Protein AF-Q0HXY9-F1 (afdb_monomer)

Nearest PDB structures (foldseek):
  1y0z-assembly1_B  TM=7.389E-01  e=2.060E+00  Arabidopsis thaliana
  4r4e-assembly1_A  TM=5.356E-01  e=1.388E+00  Bacillus subtilis subsp. subtilis str. 168
  3gpv-assembly1_A  TM=4.974E-01  e=1.929E+00  [Bacillus thuringiensis] serovar konkukian
  2xfv-assembly1_B  TM=4.595E-01  e=1.067E+00  Saccharomyces cerevisiae
  5d90-assembly2_C  TM=5.314E-01  e=7.673E+00  Haemophilus influenzae Rd KW20

pLDDT: mean 77.07, std 16.25, range [39.03, 92.69]

Mean predicted aligned error: 11.54 Å

Sequence (75 aa):
MATILNEMLTEQQLIELTGYTKASAQIKQLKLQGIHYHLRSDGKPVVTWTAVNYPFTHRAVANDNVPNFGAISNG

InterPro domains:
  IPR025319 Domain of unknown function DUF4224 [PF13986] (9-51)

Radius of gyration: 18.51 Å; Cα contacts (8 Å, |Δi|>4): 68; chains: 1; bounding box: 30×68×29 Å

Foldseek 3Di:
DDPPQFDKDDLVSLCVVQVDNDQVSSVVSCVVVLFDWDADPVRHTIHTNCSVVCSPPPPPPPCPPPPPPVPDDDD

Secondary structure (DSSP, 8-state):
----TTPBPPHHHHHHHHS-SSHHHHHHHHHHTT---EE-TTS-EE-BHHHHH-TTTT----------TT-----

Solvent-accessible surface area (backbone atoms only — not comparable to full-atom values): 4792 Å² total; per-residue (Å²): 131,86,80,67,55,78,48,65,54,49,75,68,56,46,24,70,75,55,74,34,89,49,47,72,56,32,51,52,44,33,56,74,70,48,33,58,68,46,75,46,100,88,62,40,72,44,38,33,53,45,28,68,77,45,40,66,78,75,60,68,72,78,73,77,80,64,78,74,82,80,81,78,86,89,134

Structure (mmCIF, N/CA/C/O backbone):
data_AF-Q0HXY9-F1
#
_entry.id   AF-Q0HXY9-F1
#
loop_
_atom_site.group_PDB
_atom_site.id
_atom_site.type_symbol
_atom_site.label_atom_id
_atom_site.label_alt_id
_atom_site.label_comp_id
_atom_site.label_asym_id
_atom_site.label_entity_id
_atom_site.label_seq_id
_atom_site.pdbx_PDB_ins_code
_atom_site.Cartn_x
_atom_site.Cartn_y
_atom_site.Cartn_z
_atom_site.occupancy
_atom_site.B_iso_or_equiv
_atom_site.auth_seq_id
_atom_site.auth_comp_id
_atom_site.auth_asym_id
_atom_site.auth_atom_id
_atom_site.pdbx_PDB_model_num
ATOM 1 N N . MET A 1 1 ? 10.209 18.242 -17.866 1.00 40.53 1 MET A N 1
ATOM 2 C CA . MET A 1 1 ? 9.995 18.108 -16.411 1.00 40.53 1 MET A CA 1
ATOM 3 C C . MET A 1 1 ? 10.226 16.654 -16.058 1.00 40.53 1 MET A C 1
ATOM 5 O O . MET A 1 1 ? 9.560 15.813 -16.642 1.00 40.53 1 MET A O 1
ATOM 9 N N . ALA A 1 2 ? 11.247 16.352 -15.253 1.00 39.03 2 ALA A N 1
ATOM 10 C CA . ALA A 1 2 ? 11.624 14.975 -14.943 1.00 39.03 2 ALA A CA 1
ATOM 11 C C . ALA A 1 2 ? 10.523 14.318 -14.100 1.00 39.03 2 ALA A C 1
ATOM 13 O O . ALA A 1 2 ? 10.265 14.735 -12.974 1.00 39.03 2 ALA A O 1
ATOM 14 N N . THR A 1 3 ?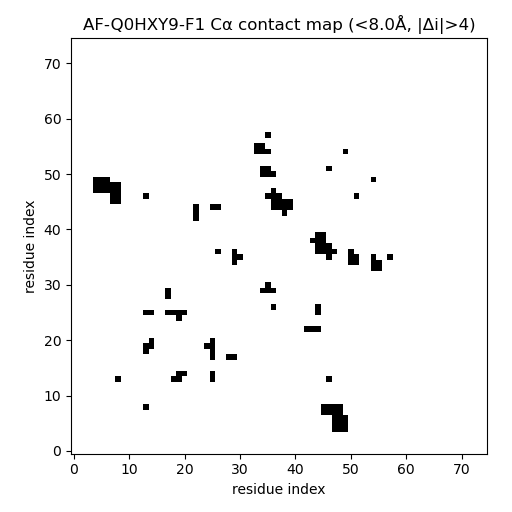 9.847 13.330 -14.676 1.00 44.19 3 THR A N 1
ATOM 15 C CA . THR A 1 3 ? 8.792 12.550 -14.032 1.00 44.19 3 THR A CA 1
ATOM 16 C C . THR A 1 3 ? 9.428 11.707 -12.931 1.00 44.19 3 THR A C 1
ATOM 18 O O . THR A 1 3 ? 10.015 10.658 -13.191 1.00 44.19 3 THR A O 1
ATOM 21 N N . ILE A 1 4 ? 9.366 12.184 -11.691 1.00 52.50 4 ILE A N 1
ATOM 22 C CA . ILE A 1 4 ? 9.791 11.428 -10.513 1.00 52.50 4 ILE A CA 1
ATOM 23 C C . ILE A 1 4 ? 8.775 10.310 -10.243 1.00 52.50 4 ILE A C 1
ATOM 25 O O . ILE A 1 4 ? 7.900 10.416 -9.396 1.00 52.50 4 ILE A O 1
ATOM 29 N N . LEU A 1 5 ? 8.887 9.198 -10.973 1.00 57.19 5 LEU A N 1
ATOM 30 C CA . LEU A 1 5 ? 8.007 8.027 -10.833 1.00 57.19 5 LEU A CA 1
ATOM 31 C C . LEU A 1 5 ? 8.098 7.341 -9.447 1.00 57.19 5 LEU A C 1
ATOM 33 O O . LEU A 1 5 ? 7.342 6.415 -9.161 1.00 57.19 5 LEU A O 1
ATOM 37 N N . ASN A 1 6 ? 8.967 7.819 -8.555 1.00 64.06 6 ASN A N 1
ATOM 38 C CA . ASN A 1 6 ? 9.167 7.297 -7.203 1.00 64.06 6 ASN A CA 1
ATOM 39 C C . ASN A 1 6 ? 8.408 8.057 -6.103 1.00 64.06 6 ASN A C 1
ATOM 41 O O . ASN A 1 6 ? 8.691 7.857 -4.922 1.00 64.06 6 ASN A O 1
ATOM 45 N N . GLU A 1 7 ? 7.452 8.914 -6.458 1.00 83.12 7 GLU A N 1
ATOM 46 C CA . GLU A 1 7 ? 6.639 9.614 -5.466 1.00 83.12 7 GLU A CA 1
ATOM 47 C C . GLU A 1 7 ? 5.781 8.616 -4.661 1.00 83.12 7 GLU A C 1
ATOM 49 O O . GLU A 1 7 ? 5.025 7.807 -5.216 1.00 83.12 7 GLU A O 1
ATOM 54 N N . MET A 1 8 ? 5.955 8.638 -3.335 1.00 87.19 8 MET A N 1
ATOM 55 C CA . MET A 1 8 ? 5.110 7.902 -2.397 1.00 87.19 8 MET A CA 1
ATOM 56 C C . MET A 1 8 ? 3.721 8.531 -2.383 1.00 87.19 8 MET A C 1
ATOM 58 O O . MET A 1 8 ? 3.597 9.745 -2.241 1.00 87.19 8 MET A O 1
ATOM 62 N N . LEU A 1 9 ? 2.685 7.701 -2.486 1.00 87.69 9 LEU A N 1
ATOM 63 C CA . LEU A 1 9 ? 1.312 8.161 -2.356 1.00 87.69 9 LEU A CA 1
ATOM 64 C C . LEU A 1 9 ? 1.093 8.701 -0.945 1.00 87.69 9 LEU A C 1
ATOM 66 O O . LEU A 1 9 ? 1.437 8.069 0.059 1.00 87.69 9 LEU A O 1
ATOM 70 N N . THR A 1 10 ? 0.466 9.867 -0.888 1.00 88.38 10 THR A N 1
ATOM 71 C CA . THR A 1 10 ? -0.079 10.424 0.347 1.00 88.38 10 THR A CA 1
ATOM 72 C C . THR A 1 10 ? -1.295 9.621 0.814 1.00 88.38 10 THR A C 1
ATOM 74 O O . THR A 1 10 ? -1.903 8.865 0.056 1.00 88.38 10 THR A O 1
ATOM 77 N N . GLU A 1 11 ? -1.695 9.809 2.073 1.00 86.88 11 GLU A N 1
ATOM 78 C CA . GLU A 1 11 ? -2.877 9.140 2.632 1.00 86.88 11 GLU A CA 1
ATOM 79 C C . GLU A 1 11 ? -4.151 9.442 1.827 1.00 86.88 11 GLU A C 1
ATOM 81 O O . GLU A 1 11 ? -4.935 8.533 1.567 1.00 86.88 11 GLU A O 1
ATOM 86 N N . GLN A 1 12 ? -4.326 10.686 1.366 1.00 88.50 12 GLN A N 1
ATOM 87 C CA . GLN A 1 12 ? -5.475 11.078 0.543 1.00 88.50 12 GLN A CA 1
ATOM 88 C C . GLN A 1 12 ? -5.486 10.354 -0.807 1.00 88.50 12 GLN A C 1
ATOM 90 O O . GLN A 1 12 ? -6.495 9.751 -1.159 1.00 88.50 12 GLN A O 1
ATOM 95 N N . GLN A 1 13 ? -4.354 10.319 -1.514 1.00 90.00 13 GLN A N 1
ATOM 96 C CA . GLN A 1 13 ? -4.235 9.590 -2.784 1.00 90.00 13 GLN A CA 1
ATOM 97 C C . GLN A 1 13 ? -4.481 8.088 -2.606 1.00 90.00 13 GLN A C 1
ATOM 99 O O . 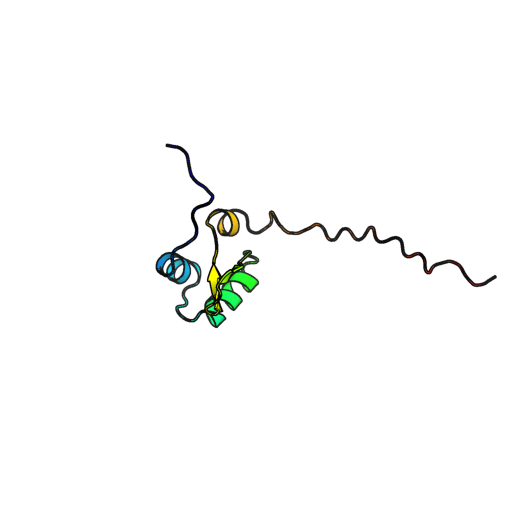GLN A 1 13 ? -5.064 7.439 -3.471 1.00 90.00 13 GLN A O 1
ATOM 104 N N . LEU A 1 14 ? -4.073 7.518 -1.469 1.00 88.88 14 LEU A N 1
ATOM 105 C CA . LEU A 1 14 ? -4.327 6.113 -1.173 1.00 88.88 14 LEU A CA 1
ATOM 106 C C . LEU A 1 14 ? -5.817 5.834 -0.920 1.00 88.88 14 LEU A C 1
ATOM 108 O O . LEU A 1 14 ? -6.324 4.784 -1.320 1.00 88.88 14 LEU A O 1
ATOM 112 N N . ILE A 1 15 ? -6.527 6.772 -0.289 1.00 91.81 15 ILE A N 1
ATOM 113 C CA . ILE A 1 15 ? -7.984 6.706 -0.119 1.00 91.81 15 ILE A CA 1
ATOM 114 C C . ILE A 1 15 ? -8.679 6.809 -1.476 1.00 91.81 15 ILE A C 1
ATOM 116 O O . ILE A 1 15 ? -9.568 6.008 -1.739 1.00 91.81 15 ILE A O 1
ATOM 120 N N . GLU A 1 16 ? -8.264 7.726 -2.347 1.00 91.38 16 GLU A N 1
ATOM 121 C CA . GLU A 1 16 ? -8.829 7.857 -3.698 1.00 91.38 16 GLU A CA 1
ATOM 122 C C . GLU A 1 16 ? -8.593 6.600 -4.544 1.00 91.38 16 GLU A C 1
ATOM 124 O O . GLU A 1 16 ? -9.506 6.125 -5.216 1.00 91.38 16 GLU A O 1
ATOM 129 N N . LEU A 1 17 ? -7.398 6.008 -4.454 1.00 88.00 17 LEU A N 1
ATOM 130 C CA . LEU A 1 17 ? -7.043 4.794 -5.189 1.00 88.00 17 LEU A CA 1
ATOM 131 C C . LEU A 1 17 ? -7.816 3.560 -4.703 1.00 88.00 17 LEU A C 1
ATOM 133 O O . LEU A 1 17 ? -8.218 2.712 -5.497 1.00 88.00 17 LEU A O 1
ATOM 137 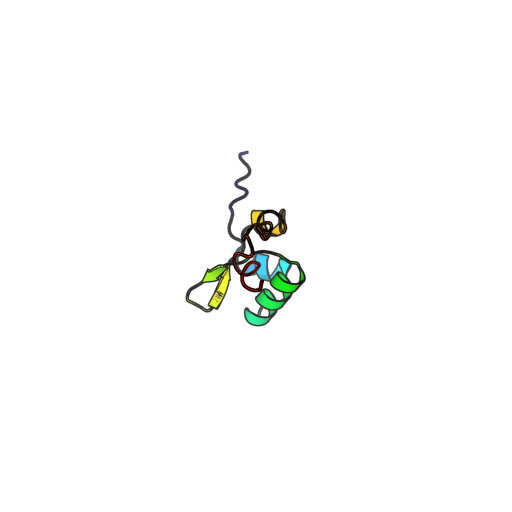N N . THR A 1 18 ? -7.970 3.412 -3.387 1.00 90.81 18 THR A N 1
ATOM 138 C CA . THR A 1 18 ? -8.558 2.202 -2.790 1.00 90.81 18 THR A CA 1
ATOM 139 C C . THR A 1 18 ? -10.052 2.327 -2.505 1.00 90.81 18 THR A C 1
ATOM 141 O O . THR A 1 18 ? -10.720 1.307 -2.366 1.00 90.81 18 THR A O 1
ATOM 144 N N . GLY A 1 19 ? -10.570 3.549 -2.382 1.00 92.69 19 GLY A N 1
ATOM 145 C CA . GLY A 1 19 ? -11.916 3.857 -1.898 1.00 92.69 19 GLY A CA 1
ATOM 146 C C . GLY A 1 19 ? -12.095 3.709 -0.381 1.00 92.69 19 GLY A C 1
ATOM 147 O O . GLY A 1 19 ? -13.216 3.823 0.113 1.00 92.69 19 GLY A O 1
ATOM 148 N N . TYR A 1 20 ? -11.026 3.438 0.378 1.00 92.25 20 TYR A N 1
ATOM 149 C CA . TYR A 1 20 ? -11.119 3.115 1.803 1.00 92.25 20 TYR A CA 1
ATOM 150 C C . TYR A 1 20 ? -10.230 4.003 2.668 1.00 92.25 20 TYR A C 1
ATOM 152 O O . TYR A 1 20 ? -9.080 4.268 2.339 1.00 92.25 20 TYR A O 1
ATOM 160 N N . THR A 1 21 ? -10.740 4.379 3.843 1.00 90.00 21 THR A N 1
ATOM 161 C CA . THR A 1 21 ? -9.992 5.107 4.886 1.00 90.00 21 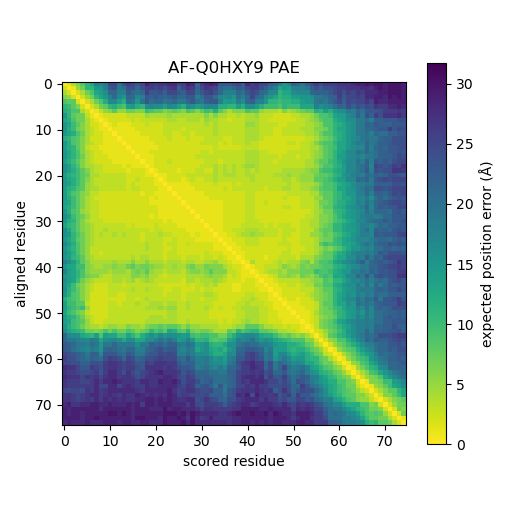THR A CA 1
ATOM 162 C C . THR A 1 21 ? -9.300 4.183 5.884 1.00 90.00 21 THR A C 1
ATOM 164 O O . THR A 1 21 ? -8.298 4.547 6.492 1.00 90.00 21 THR A O 1
ATOM 167 N N . LYS A 1 22 ? -9.816 2.962 6.072 1.00 92.06 22 LYS A N 1
ATOM 168 C CA . LYS A 1 22 ? -9.234 1.986 7.002 1.00 92.06 22 LYS A CA 1
ATOM 169 C C . LYS A 1 22 ? -8.026 1.291 6.376 1.00 92.06 22 LYS A C 1
ATOM 171 O O . LYS A 1 22 ? -8.175 0.616 5.362 1.00 92.06 22 LYS A O 1
ATOM 176 N N . ALA A 1 23 ? -6.879 1.335 7.057 1.00 89.25 23 ALA A N 1
ATOM 177 C CA . ALA A 1 23 ? -5.632 0.698 6.617 1.00 89.25 23 ALA A CA 1
ATOM 178 C C . ALA A 1 23 ? -5.789 -0.795 6.270 1.00 89.25 23 ALA A C 1
ATOM 180 O O . ALA A 1 23 ? -5.297 -1.258 5.245 1.00 89.25 23 ALA A O 1
ATOM 181 N N . SER A 1 24 ? -6.538 -1.556 7.072 1.00 90.75 24 SER A N 1
ATOM 182 C CA . SER A 1 24 ? -6.799 -2.977 6.801 1.00 90.75 24 SER A CA 1
ATOM 183 C C . SER A 1 24 ? -7.596 -3.208 5.510 1.00 90.75 24 SER A C 1
ATOM 185 O O . SER A 1 24 ? -7.320 -4.157 4.775 1.00 90.75 24 SER A O 1
ATOM 187 N N . ALA A 1 25 ? -8.555 -2.329 5.206 1.00 92.62 25 ALA A N 1
ATOM 188 C CA . ALA A 1 25 ? -9.334 -2.380 3.972 1.00 92.62 25 ALA A CA 1
ATOM 189 C C . ALA A 1 25 ? -8.491 -1.954 2.760 1.00 92.62 25 ALA A C 1
ATOM 191 O O . ALA A 1 25 ? -8.530 -2.627 1.732 1.00 92.62 25 ALA A O 1
ATOM 192 N N . GLN A 1 26 ? -7.658 -0.920 2.915 1.00 92.19 26 GLN A N 1
ATOM 193 C CA . GLN A 1 26 ? -6.690 -0.495 1.899 1.00 92.19 26 GLN A CA 1
ATOM 194 C C . GLN A 1 26 ? -5.738 -1.639 1.531 1.00 92.19 26 GLN A C 1
ATOM 196 O O . GLN A 1 26 ? -5.599 -1.970 0.359 1.00 92.19 26 GLN A O 1
ATOM 201 N N . ILE A 1 27 ? -5.155 -2.318 2.525 1.00 91.12 27 ILE A N 1
ATOM 202 C CA . ILE A 1 27 ? -4.278 -3.480 2.313 1.00 91.12 27 ILE A CA 1
ATOM 203 C C . ILE A 1 27 ? -5.004 -4.595 1.555 1.00 91.12 27 ILE A C 1
ATOM 205 O O . ILE A 1 27 ? -4.445 -5.182 0.628 1.00 91.12 27 ILE A O 1
ATOM 209 N N . LYS A 1 28 ? -6.252 -4.902 1.931 1.00 92.44 28 LYS A N 1
ATOM 210 C CA . LYS A 1 28 ? -7.046 -5.933 1.250 1.00 92.44 28 LYS A CA 1
ATOM 211 C C . LYS A 1 28 ? -7.289 -5.569 -0.217 1.00 92.44 28 LYS A C 1
ATOM 213 O O . LYS A 1 28 ? -7.145 -6.435 -1.077 1.00 92.44 28 LYS A O 1
ATOM 218 N N . GLN A 1 29 ? -7.603 -4.305 -0.495 1.00 91.81 29 GLN A N 1
ATOM 219 C CA . GLN A 1 29 ? -7.801 -3.809 -1.854 1.00 91.81 29 GLN A CA 1
ATOM 220 C C . GLN A 1 29 ? -6.503 -3.865 -2.669 1.00 91.81 29 GLN A C 1
ATOM 222 O O . GLN A 1 29 ? -6.512 -4.377 -3.784 1.00 91.81 29 GLN A O 1
ATOM 227 N N . LEU A 1 30 ? -5.378 -3.418 -2.105 1.00 90.00 30 LEU A N 1
ATOM 228 C CA . LEU A 1 30 ? -4.068 -3.465 -2.765 1.00 90.00 30 LEU A CA 1
ATOM 229 C C . LEU A 1 30 ? -3.662 -4.906 -3.105 1.00 90.00 30 LEU A C 1
ATOM 231 O O . LEU A 1 30 ? -3.239 -5.171 -4.227 1.00 90.00 30 LEU A O 1
ATOM 235 N N . LYS A 1 31 ? -3.889 -5.858 -2.188 1.00 88.88 31 LYS A N 1
ATOM 236 C CA . LYS A 1 31 ? -3.685 -7.294 -2.448 1.00 88.88 31 LYS A CA 1
ATOM 237 C C . LYS A 1 31 ? -4.574 -7.819 -3.572 1.00 88.88 31 LYS A C 1
ATOM 239 O O . LYS A 1 31 ? -4.088 -8.565 -4.414 1.00 88.88 31 LYS A O 1
ATOM 244 N N . LEU A 1 32 ? -5.854 -7.440 -3.586 1.00 88.44 32 LEU A N 1
ATOM 245 C CA . LEU A 1 32 ? -6.800 -7.854 -4.627 1.00 88.44 32 LEU A CA 1
ATOM 246 C C . LEU A 1 32 ? -6.374 -7.348 -6.013 1.00 88.44 32 LEU A C 1
ATOM 248 O O . LEU A 1 32 ? -6.490 -8.075 -6.992 1.00 88.44 32 LEU A O 1
ATOM 252 N N . GLN A 1 33 ? -5.853 -6.122 -6.075 1.00 86.44 33 GLN A N 1
ATOM 253 C CA . GLN A 1 33 ? -5.331 -5.503 -7.297 1.00 86.44 33 GLN A CA 1
ATOM 254 C C . GLN A 1 33 ? -3.919 -5.994 -7.668 1.00 86.44 33 GLN A C 1
ATOM 256 O O . GLN A 1 33 ? -3.412 -5.657 -8.734 1.00 86.44 33 GLN A O 1
ATOM 261 N N . GLY A 1 34 ? -3.260 -6.773 -6.801 1.00 86.19 34 GLY A N 1
ATOM 262 C CA . GLY A 1 34 ? -1.879 -7.215 -7.000 1.00 86.19 34 GLY A CA 1
ATOM 263 C C . GLY A 1 34 ? -0.844 -6.088 -6.911 1.00 86.19 34 GLY A C 1
ATOM 264 O O . GLY A 1 34 ? 0.263 -6.248 -7.416 1.00 86.19 34 GLY A O 1
ATOM 265 N N . ILE A 1 35 ? -1.186 -4.960 -6.284 1.00 88.69 35 ILE A N 1
ATOM 266 C CA . ILE A 1 35 ? -0.290 -3.813 -6.105 1.00 88.69 35 ILE A CA 1
ATOM 267 C C . ILE A 1 35 ? 0.612 -4.062 -4.897 1.00 88.69 35 ILE A C 1
ATOM 269 O O . ILE A 1 35 ? 0.148 -4.393 -3.801 1.00 88.69 35 ILE A O 1
ATOM 273 N N . HIS A 1 36 ? 1.915 -3.863 -5.086 1.00 85.25 36 HIS A N 1
ATOM 274 C CA . HIS A 1 36 ? 2.890 -3.991 -4.012 1.00 85.25 36 HIS A CA 1
ATOM 275 C C . HIS A 1 36 ? 2.808 -2.812 -3.032 1.00 85.25 36 HIS A C 1
ATOM 277 O O . HIS A 1 36 ? 2.645 -1.659 -3.433 1.00 85.25 36 HIS A O 1
ATOM 283 N N . TYR A 1 37 ? 2.952 -3.099 -1.740 1.00 90.12 37 TYR A N 1
ATOM 284 C CA . TYR A 1 37 ? 2.907 -2.100 -0.678 1.00 90.12 37 TYR A CA 1
ATOM 285 C C . TYR A 1 37 ? 3.886 -2.459 0.442 1.00 90.12 37 TYR A C 1
ATOM 287 O O . TYR A 1 37 ? 4.172 -3.632 0.688 1.00 90.12 37 TYR A O 1
ATOM 295 N N . HIS A 1 38 ? 4.366 -1.444 1.152 1.00 89.00 38 HIS A N 1
ATOM 296 C CA . HIS A 1 38 ? 5.140 -1.595 2.383 1.00 89.00 38 HIS A CA 1
ATOM 297 C C . HIS A 1 38 ? 4.292 -1.201 3.590 1.00 89.00 38 HIS A C 1
ATOM 299 O O . HIS A 1 38 ? 3.354 -0.423 3.459 1.00 89.00 38 HIS A O 1
ATOM 305 N N . LEU A 1 39 ? 4.600 -1.727 4.773 1.00 89.56 39 LEU A N 1
ATOM 306 C CA . LEU A 1 39 ? 3.949 -1.301 6.012 1.00 89.56 39 LEU A CA 1
ATOM 307 C C . LEU A 1 39 ? 4.848 -0.312 6.743 1.00 89.56 39 LEU A C 1
ATOM 309 O O . LEU A 1 39 ? 6.031 -0.582 6.955 1.00 89.56 39 LEU A O 1
ATOM 313 N N . ARG A 1 40 ? 4.280 0.825 7.142 1.00 86.12 40 ARG A N 1
ATOM 314 C CA . ARG A 1 40 ? 4.931 1.763 8.057 1.00 86.12 40 ARG A CA 1
AT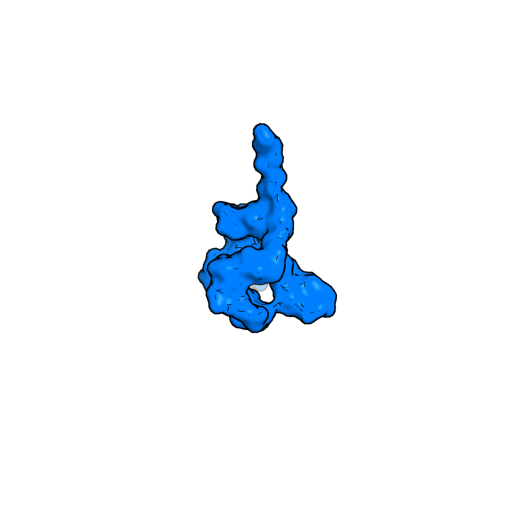OM 315 C C . ARG A 1 40 ? 4.802 1.257 9.500 1.00 86.12 40 ARG A C 1
ATOM 317 O O . ARG A 1 40 ? 3.973 0.399 9.799 1.00 86.12 40 ARG A O 1
ATOM 324 N N . SER A 1 41 ? 5.620 1.790 10.405 1.00 86.69 41 SER A N 1
ATOM 325 C CA . SER A 1 41 ? 5.625 1.442 11.834 1.00 86.69 41 SER A CA 1
ATOM 326 C C . SER A 1 41 ? 4.276 1.627 12.545 1.00 86.69 41 SER A C 1
ATOM 328 O O . SER A 1 41 ? 4.047 1.007 13.576 1.00 86.69 41 SER A O 1
ATOM 330 N N . ASP A 1 42 ? 3.373 2.439 11.996 1.00 83.00 42 ASP A N 1
ATOM 331 C CA . ASP A 1 42 ? 2.011 2.654 12.499 1.00 83.00 42 ASP A CA 1
ATOM 332 C C . ASP A 1 42 ? 0.969 1.681 11.912 1.00 83.00 42 ASP A C 1
ATOM 334 O O . ASP A 1 42 ? -0.220 1.792 12.206 1.00 83.00 42 ASP A O 1
ATOM 338 N N . GLY A 1 43 ? 1.387 0.748 11.052 1.00 84.56 43 GLY A N 1
ATOM 339 C CA . GLY A 1 43 ? 0.510 -0.233 10.414 1.00 84.56 43 GLY A CA 1
ATOM 340 C C . GLY A 1 43 ? -0.234 0.274 9.175 1.00 84.56 43 GLY A C 1
ATOM 341 O O . GLY A 1 43 ? -1.069 -0.460 8.639 1.00 84.56 43 GLY A O 1
ATOM 342 N N . LYS A 1 44 ? 0.054 1.489 8.687 1.00 87.50 44 LYS A N 1
ATOM 343 C CA . LYS A 1 44 ? -0.517 1.988 7.428 1.00 87.50 44 LYS A CA 1
ATOM 344 C C . LYS A 1 44 ? 0.280 1.494 6.209 1.00 87.50 44 LYS A C 1
ATOM 346 O O . LYS A 1 44 ? 1.514 1.446 6.264 1.00 87.50 44 LYS A O 1
ATOM 351 N N . PRO A 1 45 ? -0.397 1.132 5.104 1.00 89.62 45 PRO A N 1
ATOM 352 C CA . PRO A 1 45 ? 0.266 0.811 3.845 1.00 89.62 45 PRO A CA 1
ATOM 353 C C . PRO A 1 45 ? 0.899 2.056 3.203 1.00 89.62 45 PRO A C 1
ATOM 355 O O . PRO A 1 45 ? 0.279 3.112 3.118 1.00 89.62 45 PRO A O 1
ATOM 358 N N . VAL A 1 46 ? 2.125 1.903 2.714 1.00 89.94 46 VAL A N 1
ATOM 359 C CA . VAL A 1 46 ? 2.876 2.878 1.921 1.00 89.94 46 VAL A CA 1
ATOM 360 C C . VAL A 1 46 ? 3.033 2.303 0.519 1.00 89.94 46 VAL A C 1
ATOM 362 O O . VAL A 1 46 ? 3.545 1.194 0.346 1.00 89.94 46 VAL A O 1
ATOM 365 N N . VAL A 1 47 ? 2.578 3.053 -0.479 1.00 89.94 47 VAL A N 1
ATOM 366 C CA . VAL A 1 47 ? 2.569 2.659 -1.894 1.00 89.94 47 VAL A CA 1
ATOM 367 C C . VAL A 1 47 ? 3.212 3.778 -2.703 1.00 89.94 47 VAL A C 1
ATOM 369 O O . VAL A 1 47 ? 3.102 4.942 -2.333 1.00 89.94 47 VAL A O 1
ATOM 372 N N . THR A 1 48 ? 3.892 3.449 -3.795 1.00 90.06 48 THR A N 1
ATOM 373 C CA . THR A 1 48 ? 4.432 4.434 -4.744 1.00 90.06 48 THR A CA 1
ATOM 374 C C . THR A 1 48 ? 3.645 4.406 -6.045 1.00 90.06 48 THR A C 1
ATOM 376 O O . THR A 1 48 ? 3.079 3.373 -6.411 1.00 90.06 48 THR A O 1
ATOM 379 N N . TRP A 1 49 ? 3.648 5.512 -6.791 1.00 86.69 49 TRP A N 1
ATOM 380 C CA . TRP A 1 49 ? 2.992 5.553 -8.103 1.00 86.69 49 TRP A CA 1
ATOM 381 C C . TRP A 1 49 ? 3.562 4.513 -9.071 1.00 86.69 49 TRP A C 1
ATOM 383 O O . TRP A 1 49 ? 2.818 3.935 -9.858 1.00 86.69 49 TRP A O 1
ATOM 393 N N . THR A 1 50 ? 4.856 4.194 -8.971 1.00 85.31 50 THR A N 1
ATOM 394 C CA . THR A 1 50 ? 5.451 3.081 -9.726 1.00 85.31 50 THR A CA 1
ATOM 395 C C . THR A 1 50 ? 4.782 1.742 -9.416 1.00 85.31 50 THR A C 1
ATOM 397 O O . THR A 1 50 ? 4.486 0.998 -10.346 1.00 85.31 50 THR A O 1
ATOM 400 N N . ALA A 1 51 ? 4.487 1.432 -8.148 1.00 84.75 51 ALA A N 1
ATOM 401 C CA . ALA A 1 51 ? 3.829 0.174 -7.788 1.00 84.75 51 ALA A CA 1
ATOM 402 C C . ALA A 1 51 ? 2.389 0.087 -8.322 1.00 84.75 51 ALA A C 1
ATOM 404 O O . ALA A 1 51 ? 1.927 -1.000 -8.659 1.00 84.75 51 ALA A O 1
ATOM 405 N N . VAL A 1 52 ? 1.697 1.226 -8.422 1.00 86.06 52 VAL A N 1
ATOM 406 C C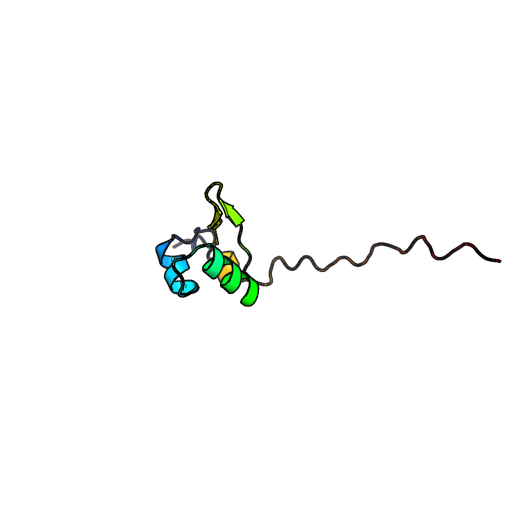A . VAL A 1 52 ? 0.342 1.314 -8.993 1.00 86.06 52 VAL A CA 1
ATOM 407 C C . VAL A 1 52 ? 0.367 1.167 -10.514 1.00 86.06 52 VAL A C 1
ATOM 409 O O . VAL A 1 52 ? -0.438 0.427 -11.069 1.00 86.06 52 VAL A O 1
ATOM 412 N N . ASN A 1 53 ? 1.296 1.849 -11.188 1.00 85.12 53 ASN A N 1
ATOM 413 C CA . ASN A 1 53 ? 1.402 1.837 -12.650 1.00 85.12 53 ASN A CA 1
ATOM 414 C C . ASN A 1 53 ? 1.997 0.529 -13.190 1.00 85.12 53 ASN A C 1
ATOM 416 O O . ASN A 1 53 ? 1.659 0.103 -14.292 1.00 85.12 53 ASN A O 1
ATOM 420 N N . TYR A 1 54 ? 2.866 -0.120 -12.413 1.00 83.12 54 TYR A N 1
ATOM 421 C CA . TYR A 1 54 ? 3.537 -1.359 -12.792 1.00 83.12 54 TYR A CA 1
ATOM 422 C C . TYR A 1 54 ? 3.400 -2.433 -11.692 1.00 83.12 54 TYR A C 1
ATOM 424 O O . TYR A 1 54 ? 4.396 -2.853 -11.088 1.00 83.12 54 TYR A O 1
ATOM 432 N N . PRO A 1 55 ? 2.175 -2.930 -11.434 1.00 72.31 55 PRO A N 1
ATOM 433 C CA . PRO A 1 55 ? 1.899 -3.870 -10.342 1.00 72.31 55 PRO A CA 1
ATOM 434 C C . PRO A 1 55 ? 2.582 -5.237 -10.524 1.00 72.31 55 PRO A C 1
ATOM 436 O O . PRO A 1 55 ? 2.763 -5.981 -9.565 1.00 72.31 55 PRO A O 1
ATOM 439 N N . PHE A 1 56 ? 3.028 -5.566 -11.742 1.00 66.56 56 PHE A N 1
ATOM 440 C CA . PHE A 1 56 ? 3.630 -6.863 -12.073 1.00 66.56 56 PHE A CA 1
ATOM 441 C C . PHE A 1 56 ? 5.164 -6.899 -12.034 1.00 66.56 56 PHE A C 1
ATOM 443 O O . PHE A 1 56 ? 5.734 -7.985 -12.122 1.00 66.56 56 PHE A O 1
ATOM 450 N N . THR A 1 57 ? 5.850 -5.762 -11.879 1.00 57.62 57 THR A N 1
ATOM 451 C CA . THR A 1 57 ? 7.322 -5.684 -12.035 1.00 57.62 57 THR A CA 1
ATOM 452 C C . THR A 1 57 ? 8.099 -6.480 -10.985 1.00 57.62 57 THR A C 1
ATOM 454 O O . THR A 1 57 ? 9.232 -6.877 -11.224 1.00 57.62 57 THR A O 1
ATOM 457 N N . HIS A 1 58 ? 7.480 -6.742 -9.832 1.00 53.56 58 HIS A N 1
ATOM 458 C CA . HIS A 1 58 ? 8.047 -7.533 -8.739 1.00 53.56 58 HIS A CA 1
ATOM 459 C C . HIS A 1 58 ? 7.260 -8.824 -8.474 1.00 53.56 58 HIS A C 1
ATOM 461 O O . HIS A 1 58 ? 7.307 -9.362 -7.367 1.00 53.56 58 HIS A O 1
ATOM 467 N N . ARG A 1 59 ? 6.591 -9.404 -9.485 1.00 52.72 59 ARG A N 1
ATOM 468 C CA . ARG A 1 59 ? 6.521 -10.869 -9.487 1.00 52.72 59 ARG A CA 1
ATOM 469 C C . ARG A 1 59 ? 7.958 -11.321 -9.682 1.00 52.72 59 ARG A C 1
ATOM 471 O O . ARG A 1 59 ? 8.434 -11.387 -10.810 1.00 52.72 59 ARG A O 1
ATOM 478 N N . ALA A 1 60 ? 8.661 -11.590 -8.580 1.00 50.12 60 ALA A N 1
ATOM 479 C CA . ALA A 1 60 ? 9.754 -12.536 -8.637 1.00 50.12 60 ALA A CA 1
ATOM 480 C C . ALA A 1 60 ? 9.157 -13.731 -9.375 1.00 50.12 60 ALA A C 1
ATOM 482 O O . ALA A 1 60 ? 8.216 -14.352 -8.878 1.00 50.12 60 ALA A O 1
ATOM 483 N N . VAL A 1 61 ? 9.595 -13.956 -10.616 1.00 50.41 61 VAL A N 1
ATOM 484 C CA . VAL A 1 61 ? 9.450 -15.264 -11.236 1.00 50.41 61 VAL A CA 1
ATOM 485 C C . VAL A 1 61 ? 9.887 -16.214 -10.140 1.00 50.41 61 VAL A C 1
ATOM 487 O O . VAL A 1 61 ? 11.021 -16.107 -9.669 1.00 50.41 61 VAL A O 1
ATOM 490 N N . ALA A 1 62 ? 8.945 -16.992 -9.602 1.00 50.44 62 ALA A N 1
ATOM 491 C CA . ALA A 1 62 ? 9.287 -18.043 -8.672 1.00 50.44 62 ALA A CA 1
ATOM 492 C C . ALA A 1 62 ? 10.341 -18.838 -9.428 1.00 50.44 62 ALA A C 1
ATOM 494 O O . ALA A 1 62 ? 10.058 -19.423 -10.473 1.00 50.44 62 ALA A O 1
ATOM 495 N N . ASN A 1 63 ? 11.594 -18.688 -9.013 1.00 49.94 63 ASN A N 1
ATOM 496 C CA . ASN A 1 63 ? 12.687 -19.397 -9.625 1.00 49.94 63 ASN A CA 1
ATOM 497 C C . ASN A 1 63 ? 12.535 -20.797 -9.039 1.00 49.94 63 ASN A C 1
ATOM 499 O O . ASN A 1 63 ? 13.201 -21.153 -8.075 1.00 49.94 63 ASN A O 1
ATOM 503 N N . ASP A 1 64 ? 11.596 -21.557 -9.605 1.00 53.28 64 ASP A N 1
ATOM 504 C CA . ASP A 1 64 ? 11.343 -22.980 -9.359 1.00 53.28 64 ASP A CA 1
ATOM 505 C C . ASP A 1 64 ? 12.543 -23.846 -9.806 1.00 53.28 64 ASP A C 1
ATOM 507 O O . ASP A 1 64 ? 12.472 -25.064 -9.889 1.00 53.28 64 ASP A O 1
ATOM 511 N N . ASN A 1 65 ? 13.699 -23.222 -10.056 1.00 54.56 65 ASN A N 1
ATOM 512 C CA . ASN A 1 65 ? 15.002 -23.850 -10.205 1.00 54.56 65 ASN A CA 1
ATOM 513 C C . ASN A 1 65 ? 15.617 -24.202 -8.841 1.00 54.56 65 ASN A C 1
ATOM 515 O O . ASN A 1 65 ? 16.819 -24.023 -8.643 1.00 54.56 65 ASN A O 1
ATOM 519 N N . VAL A 1 66 ? 14.828 -24.698 -7.885 1.00 60.75 66 VAL A N 1
ATOM 520 C CA . VAL A 1 66 ? 15.404 -25.520 -6.817 1.00 60.75 66 VAL A CA 1
ATOM 521 C C . VAL A 1 66 ? 15.498 -26.924 -7.405 1.00 60.75 66 VAL A C 1
ATOM 523 O O . VAL A 1 66 ? 14.460 -27.548 -7.627 1.00 60.75 66 VAL A O 1
ATOM 526 N N . PRO A 1 67 ? 16.701 -27.449 -7.699 1.00 63.19 67 PRO A N 1
ATOM 527 C CA . PRO A 1 67 ? 16.811 -28.831 -8.127 1.00 63.19 67 PRO A CA 1
ATOM 528 C C . PRO A 1 67 ? 16.272 -29.702 -6.991 1.00 63.19 67 PRO A C 1
ATOM 530 O O . PRO A 1 67 ? 16.709 -29.584 -5.845 1.00 63.19 67 PRO A O 1
ATOM 533 N N . ASN A 1 68 ? 15.303 -30.565 -7.288 1.00 65.06 68 ASN A N 1
ATOM 534 C CA . ASN A 1 68 ? 14.847 -31.568 -6.337 1.00 65.06 68 ASN A CA 1
ATOM 535 C C . ASN A 1 68 ? 15.959 -32.618 -6.163 1.00 65.06 68 ASN A C 1
ATOM 537 O O . ASN A 1 68 ? 15.981 -33.639 -6.848 1.00 65.06 68 ASN A O 1
ATOM 541 N N . PHE A 1 69 ? 16.903 -32.359 -5.254 1.00 67.44 69 PHE A N 1
ATOM 542 C CA . PHE A 1 69 ? 18.005 -33.270 -4.916 1.00 67.44 69 PHE A CA 1
ATOM 543 C C . PHE A 1 69 ? 17.544 -34.545 -4.176 1.00 67.44 69 PHE A C 1
ATOM 545 O O . PHE A 1 69 ? 18.376 -35.357 -3.783 1.00 67.44 69 PHE A O 1
ATOM 552 N N . GLY A 1 70 ? 16.234 -34.754 -3.989 1.00 65.19 70 GLY A N 1
ATOM 553 C CA . GLY A 1 70 ? 15.670 -35.948 -3.351 1.00 65.19 70 GLY A CA 1
ATOM 554 C C . GLY A 1 70 ? 15.425 -37.139 -4.286 1.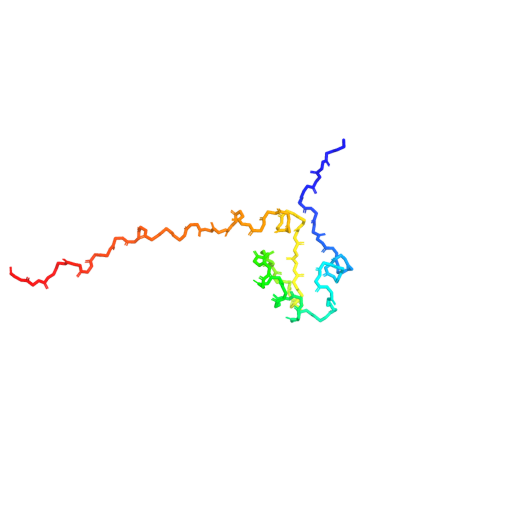00 65.19 70 GLY A C 1
ATOM 555 O O . GLY A 1 70 ? 14.938 -38.168 -3.829 1.00 65.19 70 GLY A O 1
ATOM 556 N N . ALA A 1 71 ? 15.730 -37.030 -5.583 1.00 65.00 71 ALA A N 1
ATOM 557 C CA . ALA A 1 71 ? 15.349 -38.030 -6.586 1.00 65.00 71 ALA A CA 1
ATOM 558 C C . ALA A 1 71 ? 16.383 -39.147 -6.853 1.00 65.00 71 ALA A C 1
ATOM 560 O O . ALA A 1 71 ? 16.356 -39.728 -7.933 1.00 65.00 71 ALA A O 1
ATOM 561 N N . ILE A 1 72 ? 17.272 -39.484 -5.910 1.00 64.81 72 ILE A N 1
ATOM 562 C CA . ILE A 1 72 ? 18.095 -40.707 -6.000 1.00 64.81 72 ILE A CA 1
ATOM 563 C C . ILE A 1 72 ? 18.394 -41.300 -4.618 1.00 64.81 72 ILE A C 1
ATOM 565 O O . ILE A 1 72 ? 19.389 -40.976 -3.981 1.00 64.81 72 ILE A O 1
ATOM 569 N N . SER A 1 73 ? 17.540 -42.221 -4.177 1.00 62.00 73 SER A N 1
ATOM 570 C CA . SER A 1 73 ? 17.978 -43.404 -3.431 1.00 62.00 73 SER A CA 1
ATOM 571 C C . SER A 1 73 ? 16.862 -44.445 -3.473 1.00 62.00 73 SER A C 1
ATOM 573 O O . SER A 1 73 ? 15.893 -44.336 -2.724 1.00 62.00 73 SER A O 1
ATOM 575 N N . ASN A 1 74 ? 16.947 -45.386 -4.417 1.00 54.19 74 ASN A N 1
ATOM 576 C CA . ASN A 1 74 ? 16.455 -46.762 -4.283 1.00 54.19 74 ASN A CA 1
ATOM 577 C C . ASN A 1 74 ? 16.799 -47.560 -5.550 1.00 54.19 74 ASN A C 1
ATOM 579 O O . ASN A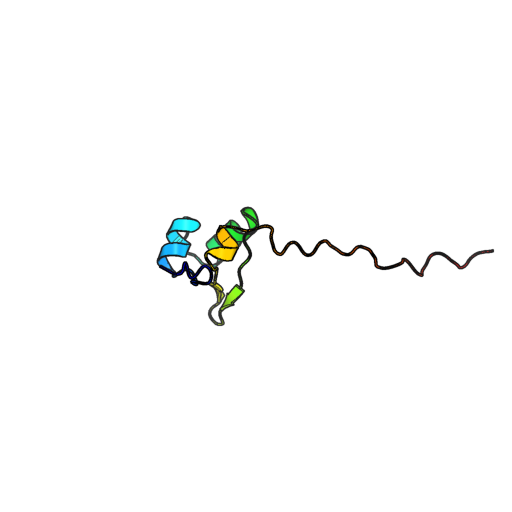 1 74 ? 16.250 -47.287 -6.618 1.00 54.19 74 ASN A O 1
ATOM 583 N N . GLY A 1 75 ? 17.698 -48.536 -5.400 1.00 52.72 75 GLY A N 1
ATOM 584 C CA . GLY A 1 75 ? 18.117 -49.485 -6.430 1.00 52.72 75 GLY A CA 1
ATOM 585 C C . GLY A 1 75 ? 19.561 -49.902 -6.248 1.00 52.72 75 GLY A C 1
ATOM 586 O O . GLY A 1 75 ? 20.356 -49.551 -7.141 1.00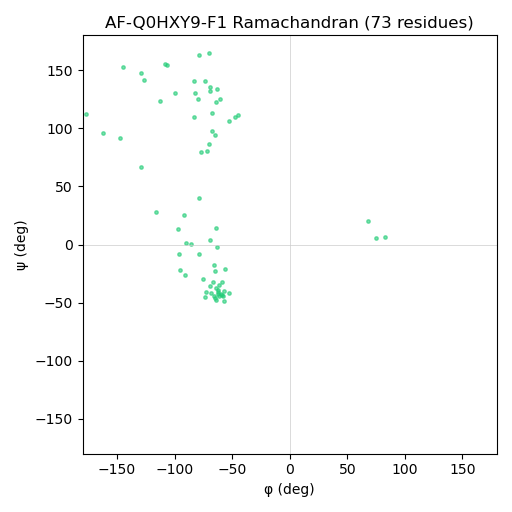 52.72 75 GLY A O 1
#

Organism: Shewanella sp. (strain MR-7) (NCBI:txid60481)